Protein AF-A0A7C5MNV4-F1 (afdb_monomer_lite)

Foldseek 3Di:
DDDDDDDDDDDDDDDDDDDDYDDDDDDDDPPDPDDDDDDVVVVVVVVVVVVVVVVVVVVVVVLVVVLVVVQVVQVVVCVVVVHQKDWDWDQDPVSQWTATSYMDNDDPVQRNPDTGGACDWDANVCQVVQAKDWFQACVPTDHPRPRCVPPDGIDTDHDDDDD

pLDDT: mean 74.69, std 20.19, range [30.41, 96.12]

Structure (mmCIF, N/CA/C/O backbone):
data_AF-A0A7C5MNV4-F1
#
_entry.id   AF-A0A7C5MNV4-F1
#
loop_
_atom_site.group_PDB
_atom_site.id
_atom_site.type_symbol
_atom_site.label_atom_id
_atom_site.label_alt_id
_atom_site.label_comp_id
_atom_site.label_asym_id
_atom_site.label_entity_id
_atom_site.label_seq_id
_atom_site.pdbx_PDB_ins_code
_atom_site.Cartn_x
_atom_site.Cartn_y
_atom_site.Cartn_z
_atom_site.occupancy
_atom_site.B_iso_or_equiv
_atom_site.auth_seq_id
_atom_site.auth_comp_id
_atom_site.auth_asym_id
_atom_site.auth_atom_id
_atom_site.pdbx_PDB_model_num
ATOM 1 N N . MET A 1 1 ? -35.387 79.710 29.650 1.00 49.94 1 MET A N 1
ATOM 2 C CA . MET A 1 1 ? -34.483 78.685 29.088 1.00 49.94 1 MET A CA 1
ATOM 3 C C . MET A 1 1 ? -33.176 78.911 29.797 1.00 49.94 1 MET A C 1
ATOM 5 O O . MET A 1 1 ? -32.376 79.689 29.312 1.00 49.94 1 MET A O 1
ATOM 9 N N . ASP A 1 2 ? -32.985 78.320 30.966 1.00 30.41 2 ASP A N 1
ATOM 10 C CA . ASP A 1 2 ? -31.838 78.647 31.814 1.00 30.41 2 ASP A CA 1
ATOM 11 C C . ASP A 1 2 ? -31.469 77.337 32.517 1.00 30.41 2 ASP A C 1
ATOM 13 O O . ASP A 1 2 ? -32.294 76.768 33.221 1.00 30.41 2 ASP A O 1
ATOM 17 N N . SER A 1 3 ? -30.414 76.620 32.124 1.00 32.38 3 SER A N 1
ATOM 18 C CA . SER A 1 3 ? -28.996 76.992 32.074 1.00 32.38 3 SER A CA 1
ATOM 19 C C . SER A 1 3 ? -28.418 77.237 33.468 1.00 32.38 3 SER A C 1
ATOM 21 O O . SER A 1 3 ? -28.829 78.156 34.162 1.00 32.38 3 SER A O 1
ATOM 23 N N . LYS A 1 4 ? -27.391 76.432 33.780 1.00 35.88 4 LYS A N 1
ATOM 24 C CA . LYS A 1 4 ? -26.355 76.606 34.814 1.00 35.88 4 LYS A CA 1
ATOM 25 C C . LYS A 1 4 ? -26.825 76.565 36.275 1.00 35.88 4 LYS A C 1
ATOM 27 O O . LYS A 1 4 ? -27.641 77.345 36.729 1.00 35.88 4 LYS A O 1
ATOM 32 N N . ALA A 1 5 ? -26.355 75.599 37.062 1.00 39.78 5 ALA A N 1
ATOM 33 C CA . ALA A 1 5 ? -24.992 75.514 37.603 1.00 39.78 5 ALA A CA 1
ATOM 34 C C . ALA A 1 5 ? -24.595 76.749 38.425 1.00 39.78 5 ALA A C 1
ATOM 36 O O . ALA A 1 5 ? -24.381 77.827 37.880 1.00 39.78 5 ALA A O 1
ATOM 37 N N . GLY A 1 6 ? -24.361 76.543 39.720 1.00 35.72 6 GLY A N 1
ATOM 38 C CA . GLY A 1 6 ? -23.602 77.487 40.537 1.00 35.72 6 GLY A CA 1
ATOM 39 C C . GLY A 1 6 ? -24.088 77.521 41.985 1.00 35.72 6 GLY A C 1
ATOM 40 O O . GLY A 1 6 ? -25.076 78.178 42.252 1.00 35.72 6 GLY A O 1
ATOM 41 N N . ARG A 1 7 ? -23.537 76.725 42.910 1.00 39.25 7 ARG A N 1
ATOM 42 C CA . ARG A 1 7 ? -22.248 76.903 43.620 1.00 39.25 7 ARG A CA 1
ATOM 43 C C . ARG A 1 7 ? -22.444 77.675 44.933 1.00 39.25 7 ARG A C 1
ATOM 45 O O . ARG A 1 7 ? -23.103 78.705 44.936 1.00 39.25 7 ARG A O 1
ATOM 52 N N . ARG A 1 8 ? -21.643 77.251 45.924 1.00 39.75 8 ARG A N 1
ATOM 53 C CA . ARG A 1 8 ? -21.168 77.957 47.138 1.00 39.75 8 ARG A CA 1
ATOM 54 C C . ARG A 1 8 ? -21.998 77.685 48.399 1.00 39.75 8 ARG A C 1
ATOM 56 O O . ARG A 1 8 ? -23.202 77.575 48.285 1.00 39.75 8 ARG A O 1
ATOM 63 N N . ILE A 1 9 ? -21.465 77.605 49.621 1.00 41.69 9 ILE A N 1
ATOM 64 C CA . ILE A 1 9 ? -20.127 77.661 50.264 1.00 41.69 9 ILE A CA 1
ATOM 65 C C . ILE A 1 9 ? -20.409 77.352 51.763 1.00 41.69 9 ILE A C 1
ATOM 67 O O . ILE A 1 9 ? -21.526 77.613 52.198 1.00 41.69 9 ILE A O 1
ATOM 71 N N . ALA A 1 10 ? -19.377 76.948 52.525 1.00 36.94 10 ALA A N 1
ATOM 72 C CA . ALA A 1 10 ? -19.237 77.119 53.991 1.00 36.94 10 ALA A CA 1
ATOM 73 C C . ALA A 1 10 ? -20.155 76.303 54.913 1.00 36.94 10 ALA A C 1
ATOM 75 O O . ALA A 1 10 ? -21.266 75.960 54.549 1.00 36.94 10 ALA A O 1
ATOM 76 N N . THR A 1 11 ? -19.832 76.035 56.176 1.00 34.75 11 THR A N 1
ATOM 77 C CA . THR A 1 11 ? -18.620 75.864 57.010 1.00 34.75 11 THR A CA 1
ATOM 78 C C . THR A 1 11 ? -19.193 75.377 58.351 1.00 34.75 11 THR A C 1
ATOM 80 O O . THR A 1 11 ? -20.318 75.739 58.688 1.00 34.75 11 THR A O 1
ATOM 83 N N . SER A 1 12 ? -18.435 74.573 59.097 1.00 38.66 12 SER A N 1
ATOM 84 C CA . SER A 1 12 ? -18.742 74.035 60.439 1.00 38.66 12 SER A CA 1
ATOM 85 C C . SER A 1 12 ? 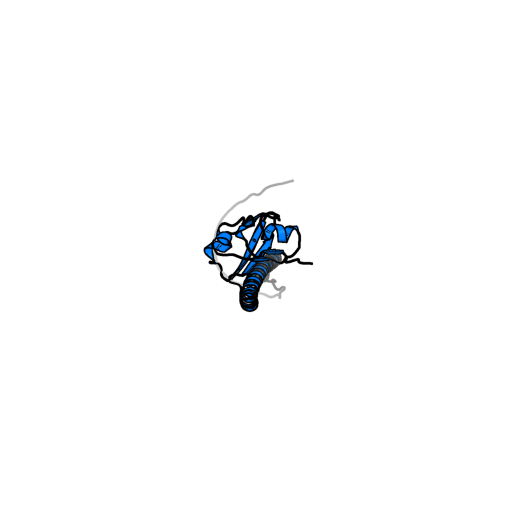-19.359 75.074 61.401 1.00 38.66 12 SER A C 1
ATOM 87 O O . SER A 1 12 ? -19.034 76.256 61.247 1.00 38.66 12 SER A O 1
ATOM 89 N N . PRO A 1 13 ? -20.180 74.688 62.410 1.00 45.22 13 PRO A N 1
ATOM 90 C CA . PRO A 1 13 ? -19.671 73.988 63.607 1.00 45.22 13 PRO A CA 1
ATOM 91 C C . PRO A 1 13 ? -20.651 73.030 64.349 1.00 45.22 13 PRO A C 1
ATOM 93 O O . PRO A 1 13 ? -21.846 73.017 64.101 1.00 45.22 13 PRO A O 1
ATOM 96 N N . GLU A 1 14 ? -20.060 72.245 65.261 1.00 32.41 14 GLU A N 1
ATOM 97 C CA . GLU A 1 14 ? -20.518 71.796 66.597 1.00 32.41 14 GLU A CA 1
ATOM 98 C C . GLU A 1 14 ? -21.900 71.164 66.901 1.00 32.41 14 GLU A C 1
ATOM 100 O O . GLU A 1 14 ? -22.957 71.595 66.461 1.00 32.41 14 GLU A O 1
ATOM 105 N N . ALA A 1 15 ? -21.804 70.248 67.881 1.00 33.72 15 ALA A N 1
ATOM 106 C CA . ALA A 1 15 ? -22.760 69.906 68.943 1.00 33.72 15 ALA A CA 1
ATOM 107 C C . ALA A 1 15 ? -23.752 68.742 68.725 1.00 33.72 15 ALA A C 1
ATOM 109 O O . ALA A 1 15 ? -24.777 68.858 68.067 1.00 33.72 15 ALA A O 1
ATOM 110 N N . SER A 1 16 ? -23.404 67.635 69.394 1.00 32.88 16 SER A N 1
ATOM 111 C CA . SER A 1 16 ? -24.182 66.907 70.411 1.00 32.88 16 SER A CA 1
ATOM 112 C C . SER A 1 16 ? -25.663 66.554 70.176 1.00 32.88 16 SER A C 1
ATOM 114 O O . SER A 1 16 ? -26.526 67.413 70.047 1.00 32.88 16 SER A O 1
ATOM 116 N N . GLU A 1 17 ? -25.897 65.237 70.263 1.00 39.19 17 GLU A N 1
ATOM 117 C CA . GLU A 1 17 ? -27.095 64.448 70.641 1.00 39.19 17 GLU A CA 1
ATOM 118 C C . GLU A 1 17 ? -28.157 65.182 71.508 1.00 39.19 17 GLU A C 1
ATOM 120 O O . GLU A 1 17 ? -27.771 66.106 72.225 1.00 39.19 17 GLU A O 1
ATOM 125 N N . PRO A 1 18 ? -29.454 64.761 71.598 1.00 45.72 18 PRO A N 1
ATOM 126 C CA . PRO A 1 18 ? -29.947 63.371 71.559 1.00 45.72 18 PRO A CA 1
ATOM 127 C C . PRO A 1 18 ? -31.345 63.155 70.917 1.00 45.72 18 PRO A C 1
ATOM 129 O O . PRO A 1 18 ? -31.993 64.065 70.408 1.00 45.72 18 PRO A O 1
ATOM 132 N N . GLY A 1 19 ? -31.799 61.896 70.914 1.00 36.59 19 GLY A N 1
ATOM 133 C CA . GLY A 1 19 ? -32.978 61.436 70.179 1.00 36.59 19 GLY A CA 1
ATOM 134 C C . GLY A 1 19 ? -34.361 61.685 70.791 1.00 36.59 19 GLY A C 1
ATOM 135 O O . GLY A 1 19 ? -34.510 62.122 71.929 1.00 36.59 19 GLY A O 1
ATOM 136 N N . ARG A 1 20 ? -35.386 61.303 70.017 1.00 40.88 20 ARG A N 1
ATOM 137 C CA . ARG A 1 20 ? -36.676 60.767 70.484 1.00 40.88 20 ARG A CA 1
ATOM 138 C C . ARG A 1 20 ? -37.542 60.355 69.295 1.00 40.88 20 ARG A C 1
ATOM 140 O O . ARG A 1 20 ? -37.908 61.234 68.530 1.00 40.88 20 ARG A O 1
ATOM 147 N N . GLY A 1 21 ? -37.911 59.070 69.266 1.00 37.09 21 GLY A N 1
ATOM 148 C CA . GLY A 1 21 ? -39.168 58.523 68.728 1.00 37.09 21 GLY A CA 1
ATOM 149 C C . GLY A 1 21 ? -39.474 58.765 67.243 1.00 37.09 21 GLY A C 1
ATOM 150 O O . GLY A 1 21 ? -38.998 59.692 66.619 1.00 37.09 21 GLY A O 1
ATOM 151 N N . ASP A 1 22 ? -40.311 58.003 66.575 1.00 41.06 22 ASP A N 1
ATOM 152 C CA . ASP A 1 22 ? -41.083 56.831 66.931 1.00 41.06 22 ASP A CA 1
ATOM 153 C C . ASP A 1 22 ? -41.680 56.317 65.609 1.00 41.06 22 ASP A C 1
ATOM 155 O O . ASP A 1 22 ? -41.970 57.107 64.711 1.00 41.06 22 ASP A O 1
ATOM 159 N N . GLU A 1 23 ? -41.813 55.000 65.512 1.00 47.75 23 GLU A N 1
ATOM 160 C CA . GLU A 1 23 ? -42.723 54.238 64.654 1.00 47.75 23 GLU A CA 1
ATOM 161 C C . GLU A 1 23 ? -43.150 54.791 63.275 1.00 47.75 23 GLU A C 1
ATOM 163 O O . GLU A 1 23 ? -44.000 55.678 63.154 1.00 47.75 23 GLU A O 1
ATOM 168 N N . ARG A 1 24 ? -42.769 54.056 62.214 1.00 44.34 24 ARG A N 1
ATOM 169 C CA . ARG A 1 24 ? -43.722 53.194 61.472 1.00 44.34 24 ARG A CA 1
ATOM 170 C C . ARG A 1 24 ? -43.043 52.305 60.402 1.00 44.34 24 ARG A C 1
ATOM 172 O O . ARG A 1 24 ? -42.031 52.662 59.818 1.00 44.34 24 ARG A O 1
ATOM 179 N N . ARG A 1 25 ? -43.636 51.115 60.226 1.00 43.94 25 ARG A N 1
ATOM 180 C CA . ARG A 1 25 ? -43.284 49.888 59.456 1.00 43.94 25 ARG A CA 1
ATOM 181 C C . ARG A 1 25 ? -42.967 50.047 57.936 1.00 43.94 25 ARG A C 1
ATOM 183 O O . ARG A 1 25 ? -43.290 51.084 57.372 1.00 43.94 25 ARG A O 1
ATOM 190 N N . PRO A 1 26 ? -42.408 48.991 57.281 1.00 60.78 26 PRO A N 1
ATOM 191 C CA . PRO A 1 26 ? -41.628 49.014 56.030 1.00 60.78 26 PRO A CA 1
ATOM 192 C C . PRO A 1 26 ? -42.489 48.885 54.756 1.00 60.78 26 PRO A C 1
ATOM 194 O O . PRO A 1 26 ? -43.687 48.616 54.854 1.00 60.78 26 PRO A O 1
ATOM 197 N N . PRO A 1 27 ? -41.893 49.057 53.564 1.00 51.25 27 PRO A N 1
ATOM 198 C CA . PRO A 1 27 ? -41.453 47.922 52.729 1.00 51.25 27 PRO A CA 1
ATOM 199 C C . PRO A 1 27 ? -40.064 48.254 52.122 1.00 51.25 27 PRO A C 1
ATOM 201 O O . PRO A 1 27 ? -39.542 49.334 52.348 1.00 51.25 27 PRO A O 1
ATOM 204 N N . GLU A 1 28 ? -39.291 47.435 51.428 1.00 45.16 28 GLU A N 1
ATOM 205 C CA . GLU A 1 28 ? -39.534 46.364 50.478 1.00 45.16 28 GLU A CA 1
ATOM 206 C C . GLU A 1 28 ? -38.142 45.759 50.234 1.00 45.16 28 GLU A C 1
ATOM 208 O O . GLU A 1 28 ? -37.136 46.473 50.291 1.00 45.16 28 GLU A O 1
ATOM 213 N N . ALA A 1 29 ? -38.058 44.448 50.041 1.00 46.34 29 ALA A N 1
ATOM 214 C CA . ALA A 1 29 ? -36.798 43.758 49.824 1.00 46.34 29 ALA A CA 1
ATOM 215 C C . ALA A 1 29 ? -36.023 44.388 48.654 1.00 46.34 29 ALA A C 1
ATOM 217 O O . ALA A 1 29 ? -36.473 44.351 47.512 1.00 46.34 29 ALA A O 1
ATOM 218 N N . ALA A 1 30 ? -34.843 44.943 48.941 1.00 45.38 30 ALA A N 1
ATOM 219 C CA . ALA A 1 30 ? -33.859 45.248 47.918 1.00 45.38 30 ALA A CA 1
ATOM 220 C C . ALA A 1 30 ? -33.359 43.915 47.356 1.00 45.38 30 ALA A C 1
ATOM 222 O O . ALA A 1 30 ? -32.518 43.234 47.949 1.00 45.38 30 ALA A O 1
ATOM 223 N N . GLU A 1 31 ? -33.951 43.531 46.232 1.00 47.72 31 GLU A N 1
ATOM 224 C CA . GLU A 1 31 ? -33.498 42.457 45.368 1.00 47.72 31 GLU A CA 1
ATOM 225 C C . GLU A 1 31 ? -32.019 42.702 45.055 1.00 47.72 31 GLU A C 1
ATOM 227 O O . GLU A 1 31 ? -31.629 43.643 44.363 1.00 47.72 31 GLU A O 1
ATOM 232 N N . THR A 1 32 ? -31.168 41.891 45.672 1.00 50.34 32 THR A N 1
ATOM 233 C CA . THR A 1 32 ? -29.742 41.873 45.373 1.00 50.34 32 THR A CA 1
ATOM 234 C C . THR A 1 32 ? -29.608 41.206 44.004 1.00 50.34 32 THR A C 1
ATOM 236 O O . THR A 1 32 ? -30.044 40.060 43.881 1.00 50.34 32 THR A O 1
ATOM 239 N N . PRO A 1 33 ? -29.056 41.859 42.963 1.00 52.50 33 PRO A N 1
ATOM 240 C CA . PRO A 1 33 ? -28.857 41.188 41.687 1.00 52.50 33 PRO A CA 1
ATOM 241 C C . PRO A 1 33 ? -27.872 40.037 41.905 1.00 52.50 33 PRO A C 1
ATOM 243 O O . PRO A 1 33 ? -26.759 40.236 42.400 1.00 52.50 33 PRO A O 1
ATOM 246 N N . ALA A 1 34 ? -28.318 38.821 41.595 1.00 54.31 34 ALA A N 1
ATOM 247 C CA . ALA A 1 34 ? -27.523 37.615 41.748 1.00 54.31 34 ALA A CA 1
ATOM 248 C C . ALA A 1 34 ? -26.230 37.711 40.909 1.00 54.31 34 ALA A C 1
ATOM 250 O O . ALA A 1 34 ? -26.280 38.112 39.742 1.00 54.31 34 ALA A O 1
ATOM 251 N N . PRO A 1 35 ? -25.064 37.342 41.464 1.00 55.34 35 PRO A N 1
ATOM 252 C CA . PRO A 1 35 ? -23.833 37.278 40.699 1.00 55.34 35 PRO A CA 1
ATOM 253 C C . PRO A 1 35 ? -23.800 35.989 39.867 1.00 55.34 35 PRO A C 1
ATOM 255 O O . PRO A 1 35 ? -23.885 34.892 40.413 1.00 55.34 35 PRO A O 1
ATOM 258 N N . GLY A 1 36 ? -23.569 36.124 38.559 1.00 57.72 36 GLY A N 1
ATOM 259 C CA . GLY A 1 36 ? -22.800 35.117 37.826 1.00 57.72 36 GLY A CA 1
ATOM 260 C C . GLY A 1 36 ? -23.531 34.193 36.858 1.00 57.72 36 GLY A C 1
ATOM 261 O O . GLY A 1 36 ? -23.108 33.049 36.739 1.00 57.72 36 GLY A O 1
ATOM 262 N N . GLU A 1 37 ? -24.529 34.652 36.101 1.00 53.38 37 GLU A N 1
ATOM 263 C CA . GLU A 1 37 ? -24.866 33.934 34.864 1.00 53.38 37 GLU A CA 1
ATOM 264 C C . GLU A 1 37 ? -23.755 34.186 33.830 1.00 53.38 37 GLU A C 1
ATOM 266 O O . GLU A 1 37 ? -23.558 35.329 33.401 1.00 53.38 37 GLU A O 1
ATOM 271 N N . PRO A 1 38 ? -22.973 33.164 33.426 1.00 56.28 38 PRO A N 1
ATOM 272 C CA . PRO A 1 38 ? -22.055 33.323 32.314 1.00 56.28 38 PRO A CA 1
ATOM 273 C C . PRO A 1 38 ? -22.906 33.657 31.094 1.00 56.28 38 PRO A C 1
ATOM 275 O O . PRO A 1 38 ? -23.821 32.903 30.769 1.00 56.28 38 PRO A O 1
ATOM 278 N N . CYS A 1 39 ? -22.613 34.782 30.436 1.00 71.12 39 CYS A N 1
ATOM 279 C CA . CYS A 1 39 ? -23.285 35.180 29.202 1.00 71.12 39 CYS A CA 1
ATOM 280 C C . CYS A 1 39 ? -23.388 33.955 28.282 1.00 71.12 39 CYS A C 1
ATOM 282 O O . CYS A 1 39 ? -22.360 33.344 27.983 1.00 71.12 39 CYS A O 1
ATOM 284 N N . LEU A 1 40 ? -24.604 33.571 27.882 1.00 64.88 40 LEU A N 1
ATOM 285 C CA . LEU A 1 40 ? -24.881 32.351 27.109 1.00 64.88 40 LEU A CA 1
ATOM 286 C C . LEU A 1 40 ? -23.975 32.236 25.871 1.00 64.88 40 LEU A C 1
ATOM 288 O O . LEU A 1 40 ? -23.509 31.149 25.545 1.00 64.88 40 LEU A O 1
ATOM 292 N N . ALA A 1 41 ? -23.590 33.375 25.287 1.00 71.94 41 ALA A N 1
ATOM 293 C CA . ALA A 1 41 ? -22.618 33.461 24.200 1.00 71.94 41 ALA A CA 1
ATOM 294 C C . ALA A 1 41 ? -21.224 32.886 24.549 1.00 71.94 41 ALA A C 1
ATOM 296 O O . ALA A 1 41 ? -20.573 32.281 23.703 1.00 71.94 41 ALA A O 1
ATOM 297 N N . SER A 1 42 ? -20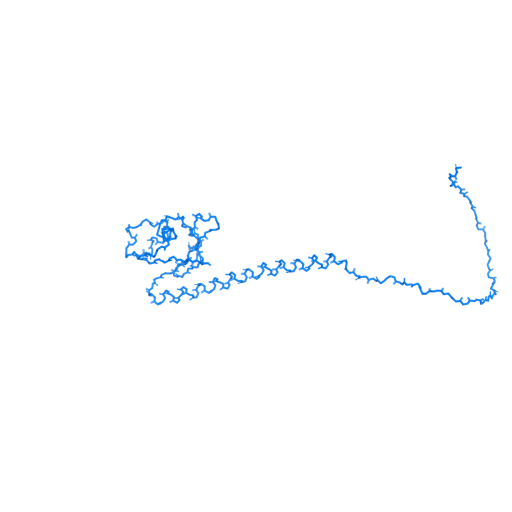.752 33.044 25.791 1.00 76.88 42 SER A N 1
ATOM 298 C CA . SER A 1 42 ? -19.487 32.471 26.278 1.00 76.88 42 SER A CA 1
ATOM 299 C C . SER A 1 42 ? -19.587 30.954 26.472 1.00 76.88 42 SER A C 1
ATOM 301 O O . SER A 1 42 ? -18.667 30.223 26.102 1.00 76.88 42 SER A O 1
ATOM 303 N N . GLN A 1 43 ? -20.722 30.460 26.987 1.00 82.88 43 GLN A N 1
ATOM 304 C CA . GLN A 1 43 ? -20.980 29.018 27.092 1.00 82.88 43 GLN A CA 1
ATOM 305 C C . GLN A 1 43 ? -21.092 28.359 25.715 1.00 82.88 43 GLN A C 1
ATOM 307 O O . GLN A 1 43 ? -20.473 27.324 25.483 1.00 82.88 43 GLN A O 1
ATOM 312 N N . GLU A 1 44 ? -21.820 28.967 24.782 1.00 84.38 44 GLU A N 1
ATOM 313 C CA . GLU A 1 44 ? -21.947 28.471 23.411 1.00 84.38 44 GLU A CA 1
ATOM 314 C C . GLU A 1 44 ? -20.602 28.474 22.681 1.00 84.38 44 GLU A C 1
ATOM 316 O O . GLU A 1 44 ? -20.255 27.485 22.034 1.00 84.38 44 GLU A O 1
ATOM 321 N N . ALA A 1 45 ? -19.798 29.530 22.842 1.00 85.31 45 ALA A N 1
ATOM 322 C CA . ALA A 1 45 ? -18.449 29.586 22.286 1.00 85.31 45 ALA A CA 1
ATOM 323 C C . ALA A 1 45 ? -17.529 28.503 22.881 1.00 85.31 45 ALA A C 1
ATOM 325 O O . ALA A 1 45 ? -16.753 27.878 22.152 1.00 85.31 45 ALA A O 1
ATOM 326 N N . ALA A 1 46 ? -17.628 28.240 24.187 1.00 86.12 46 ALA A N 1
ATOM 327 C CA . ALA A 1 46 ? -16.884 27.170 24.847 1.00 86.12 46 ALA A CA 1
ATOM 328 C C . ALA A 1 46 ? -17.320 25.775 24.359 1.00 86.12 46 ALA A C 1
ATOM 330 O O . ALA A 1 46 ? -16.468 24.937 24.060 1.00 86.12 46 ALA A O 1
ATOM 331 N N . LEU A 1 47 ? -18.627 25.537 24.202 1.00 89.62 47 LEU A N 1
ATOM 332 C CA . LEU A 1 47 ? -19.172 24.288 23.660 1.00 89.62 47 LEU A CA 1
ATOM 333 C C . LEU A 1 47 ? -18.780 24.076 22.194 1.00 89.62 47 LEU A C 1
ATOM 335 O O . LEU A 1 47 ? -18.383 22.974 21.819 1.00 89.62 47 LEU A O 1
ATOM 339 N N . ALA A 1 48 ? -18.842 25.122 21.366 1.00 89.88 48 ALA A N 1
ATOM 340 C CA . ALA A 1 48 ? -18.394 25.070 19.978 1.00 89.88 48 ALA A CA 1
ATOM 341 C C . ALA A 1 48 ? -16.897 24.739 19.887 1.00 89.88 48 ALA A C 1
ATOM 343 O O . ALA A 1 48 ? -16.497 23.911 19.068 1.00 89.88 48 ALA A O 1
ATOM 344 N N . ARG A 1 49 ? -16.074 25.315 20.775 1.00 89.31 49 ARG A N 1
ATOM 345 C CA . ARG A 1 49 ? -14.643 24.998 20.865 1.00 89.31 49 ARG A CA 1
ATOM 346 C C . ARG A 1 49 ? -14.396 23.543 21.266 1.00 89.31 49 ARG A C 1
ATOM 348 O O . ARG A 1 49 ? -13.556 22.897 20.648 1.00 89.31 49 ARG A O 1
ATOM 355 N N . LEU A 1 50 ? -15.121 23.015 22.254 1.00 92.44 50 LEU A N 1
ATOM 356 C CA . LEU A 1 50 ? -15.003 21.606 22.651 1.00 92.44 50 LEU A CA 1
ATOM 357 C C . LEU A 1 50 ? -15.413 20.656 21.521 1.00 92.44 50 LEU A C 1
ATOM 359 O O . LEU A 1 50 ? -14.703 19.689 21.268 1.00 92.44 50 LEU A O 1
ATOM 363 N N . ARG A 1 51 ? -16.498 20.960 20.797 1.00 90.50 51 ARG A N 1
ATOM 364 C CA . ARG A 1 51 ? -16.928 20.178 19.625 1.00 90.50 51 ARG A CA 1
ATOM 365 C C . ARG A 1 51 ? -15.894 20.194 18.505 1.00 90.50 51 ARG A C 1
ATOM 367 O O . ARG A 1 51 ? -15.639 19.157 17.909 1.00 90.50 51 ARG A O 1
ATOM 374 N N . ALA A 1 52 ? -15.284 21.347 18.233 1.00 86.19 52 ALA A N 1
ATOM 375 C CA . ALA A 1 52 ? -14.225 21.450 17.233 1.00 86.19 52 ALA A CA 1
ATOM 376 C C . ALA A 1 52 ? -12.997 20.608 17.619 1.00 86.19 52 ALA A C 1
ATOM 378 O O . ALA A 1 52 ? -12.445 19.915 16.770 1.00 86.19 52 ALA A O 1
ATOM 379 N N . ILE A 1 53 ? -12.602 20.620 18.899 1.00 92.50 53 ILE A N 1
ATOM 380 C CA . ILE A 1 53 ? -11.516 19.768 19.405 1.00 92.50 53 ILE A CA 1
ATOM 381 C C . ILE A 1 53 ? -11.889 18.288 19.271 1.00 92.50 53 ILE A C 1
ATOM 383 O O . ILE A 1 53 ? -11.100 17.533 18.719 1.00 92.50 53 ILE A O 1
ATOM 387 N N . GLN A 1 54 ? -13.089 17.887 19.707 1.00 87.75 54 GLN A N 1
ATOM 388 C CA . GLN A 1 54 ? -13.575 16.507 19.575 1.00 87.75 54 GLN A CA 1
ATOM 389 C C . GLN A 1 54 ? -13.577 16.040 18.121 1.00 87.75 54 GLN A C 1
ATOM 391 O O . GLN A 1 54 ? -13.046 14.980 17.837 1.00 87.75 54 GLN A O 1
ATOM 396 N N . TYR A 1 55 ? -14.082 16.853 17.192 1.00 87.56 55 TYR A N 1
ATOM 397 C CA . TYR A 1 55 ? -14.099 16.518 15.769 1.00 87.56 55 TYR A CA 1
ATOM 398 C C . TYR A 1 55 ? -12.691 16.266 15.210 1.00 87.56 55 TYR A C 1
ATOM 400 O O . TYR A 1 55 ? -12.463 15.281 14.511 1.00 87.56 55 TYR A O 1
ATOM 408 N N . VAL A 1 56 ? -11.728 17.132 15.543 1.00 86.88 56 VAL A N 1
ATOM 409 C CA . VAL A 1 56 ? -10.329 16.951 15.126 1.00 86.88 56 VAL A CA 1
ATOM 410 C C . VAL A 1 56 ? -9.718 15.712 15.786 1.00 86.88 56 VAL A C 1
ATOM 412 O O . VAL A 1 56 ? -9.009 14.960 15.120 1.00 86.88 56 VAL A O 1
ATOM 415 N N . SER A 1 57 ? -9.996 15.476 17.072 1.00 80.00 57 SER A N 1
ATOM 416 C CA . SER A 1 57 ? -9.526 14.294 17.800 1.00 80.00 57 SER A CA 1
ATOM 417 C C . SER A 1 57 ? -10.097 12.996 17.232 1.00 80.00 57 SER A C 1
ATOM 419 O O . SER A 1 57 ? -9.329 12.071 17.000 1.00 80.00 57 SER A O 1
ATOM 421 N N . ASP A 1 58 ? -11.397 12.934 16.952 1.00 82.25 58 ASP A N 1
ATOM 422 C CA . ASP A 1 58 ? -12.062 11.760 16.384 1.00 82.25 58 ASP A CA 1
ATOM 423 C C . ASP A 1 58 ? -11.531 11.452 14.984 1.00 82.25 58 ASP A C 1
ATOM 425 O O . ASP A 1 58 ? -11.239 10.297 14.677 1.00 82.25 58 ASP A O 1
ATOM 429 N N . ALA A 1 59 ? -11.339 12.475 14.144 1.00 74.44 59 ALA A N 1
ATOM 430 C CA . ALA A 1 59 ? -10.735 12.309 12.824 1.00 74.44 59 ALA A CA 1
ATOM 431 C C . ALA A 1 59 ? -9.283 11.804 12.920 1.00 74.44 59 ALA A C 1
ATOM 433 O O . ALA A 1 59 ? -8.896 10.889 12.191 1.00 74.44 59 ALA A O 1
ATOM 434 N N . ALA A 1 60 ? -8.490 12.354 13.848 1.00 74.62 60 ALA A N 1
ATOM 435 C CA . ALA A 1 60 ? -7.109 11.932 14.071 1.00 74.62 60 ALA A CA 1
ATOM 436 C C . ALA A 1 60 ? -7.024 10.488 14.595 1.00 74.62 60 ALA A C 1
ATOM 438 O O . ALA A 1 60 ? -6.248 9.695 14.063 1.00 74.62 60 ALA A O 1
ATOM 439 N N . LEU A 1 61 ? -7.849 10.122 15.581 1.00 75.81 61 LEU A N 1
ATOM 440 C CA . LEU A 1 61 ? -7.917 8.763 16.126 1.00 75.81 61 LEU A CA 1
ATOM 441 C C . LEU A 1 61 ? -8.416 7.765 15.078 1.00 75.81 61 LEU A C 1
ATOM 443 O O . LEU A 1 61 ? -7.781 6.737 14.888 1.00 75.81 61 LEU A O 1
ATOM 447 N N . SER A 1 62 ? -9.455 8.112 14.313 1.00 76.38 62 SER A N 1
ATOM 448 C CA . SER A 1 62 ? -9.954 7.266 13.218 1.00 76.38 62 SER A CA 1
ATOM 449 C C . SER A 1 62 ? -8.884 7.021 12.151 1.00 76.38 62 SER A C 1
ATOM 451 O O . SER A 1 62 ? -8.783 5.920 11.614 1.00 76.38 62 SER A O 1
ATOM 453 N N . SER A 1 63 ? -8.066 8.035 11.839 1.00 72.94 63 SER A N 1
ATOM 454 C CA . SER A 1 63 ? -6.953 7.880 10.896 1.00 72.94 63 SER A CA 1
ATOM 455 C C . SER A 1 63 ? -5.847 6.968 11.439 1.00 72.94 63 SER A C 1
ATOM 457 O O . SER A 1 63 ? -5.333 6.135 10.695 1.00 72.94 63 SER A O 1
ATOM 459 N N . LEU A 1 64 ? -5.542 7.064 12.740 1.00 74.81 64 LEU A N 1
ATOM 460 C CA . LEU A 1 64 ? -4.576 6.196 13.413 1.00 74.81 64 LEU A CA 1
ATOM 461 C C . LEU A 1 64 ? -5.078 4.746 13.465 1.00 74.81 64 LEU A C 1
ATOM 463 O O . LEU A 1 64 ? -4.320 3.821 13.181 1.00 74.81 64 LEU A O 1
ATOM 467 N N . ASP A 1 65 ? -6.362 4.549 13.760 1.00 84.69 65 ASP A N 1
ATOM 468 C CA . ASP A 1 65 ? -7.001 3.233 13.774 1.00 84.69 65 ASP A CA 1
ATOM 469 C C . ASP A 1 65 ? -6.991 2.593 12.381 1.00 84.69 65 ASP A C 1
ATOM 471 O O . ASP A 1 65 ? -6.712 1.399 12.241 1.00 84.69 65 ASP A O 1
ATOM 475 N N . LEU A 1 66 ? -7.234 3.389 11.332 1.00 87.62 66 LEU A N 1
ATOM 476 C CA . LEU A 1 66 ? -7.137 2.922 9.953 1.00 87.62 66 LEU A CA 1
ATOM 477 C C . LEU A 1 66 ? -5.705 2.504 9.602 1.00 87.62 66 LEU A C 1
ATOM 479 O O . LEU A 1 66 ? -5.520 1.457 8.988 1.00 87.62 66 LEU A O 1
ATOM 483 N N . ASP A 1 67 ? -4.693 3.271 10.001 1.00 87.00 67 ASP A N 1
ATOM 484 C CA . ASP A 1 67 ? -3.295 2.919 9.736 1.00 87.00 67 ASP A CA 1
ATOM 485 C C . ASP A 1 67 ? -2.892 1.603 10.385 1.00 87.00 67 ASP A C 1
ATOM 487 O O . ASP A 1 67 ? -2.287 0.748 9.732 1.00 87.00 67 ASP A O 1
ATOM 491 N N . VAL A 1 68 ? -3.263 1.422 11.655 1.00 89.12 68 VAL A N 1
ATOM 492 C CA . VAL A 1 68 ? -3.021 0.180 12.393 1.00 89.12 68 VAL A CA 1
ATOM 493 C C . VAL A 1 68 ? -3.726 -0.983 11.697 1.00 89.12 68 VAL A C 1
ATOM 495 O O . VAL A 1 68 ? -3.103 -2.014 11.436 1.00 89.12 68 VAL A O 1
ATOM 498 N N . LEU A 1 69 ? -4.994 -0.808 11.314 1.00 91.62 69 LEU A N 1
ATOM 499 C CA . LEU A 1 69 ? -5.759 -1.824 10.595 1.00 91.62 69 LEU A CA 1
ATOM 500 C C . LEU A 1 69 ? -5.113 -2.201 9.254 1.00 91.62 69 LEU A C 1
ATOM 502 O O . LEU A 1 69 ? -4.967 -3.386 8.953 1.00 91.62 69 LEU A O 1
ATOM 506 N N . LEU A 1 70 ? -4.728 -1.215 8.440 1.00 92.81 70 LEU A N 1
ATOM 507 C CA . LEU A 1 70 ? -4.111 -1.448 7.133 1.00 92.81 70 LEU A CA 1
ATOM 508 C C . LEU A 1 70 ? -2.746 -2.128 7.269 1.00 92.81 70 LEU A C 1
ATOM 510 O O . LEU A 1 70 ? -2.415 -2.996 6.460 1.00 92.81 70 LEU A O 1
ATOM 514 N N . HIS A 1 71 ? -1.967 -1.777 8.292 1.00 91.94 71 HIS A N 1
ATOM 515 C CA . HIS A 1 71 ? -0.690 -2.427 8.570 1.00 91.94 71 HIS A CA 1
ATOM 516 C C . HIS A 1 71 ? -0.879 -3.905 8.945 1.00 91.94 71 HIS A C 1
ATOM 518 O O . HIS A 1 71 ? -0.255 -4.785 8.350 1.00 91.94 71 HIS A O 1
ATOM 524 N N . GLU A 1 72 ? -1.804 -4.193 9.863 1.00 93.88 72 GLU A N 1
ATOM 525 C CA . GLU A 1 72 ? -2.169 -5.552 10.278 1.00 93.88 72 GLU A CA 1
ATOM 526 C C . GLU A 1 72 ? -2.714 -6.401 9.118 1.00 93.88 72 GLU A C 1
ATOM 528 O O . GLU A 1 72 ? -2.400 -7.593 8.997 1.00 93.88 72 GLU A O 1
ATOM 533 N N . LEU A 1 73 ? -3.513 -5.792 8.239 1.00 94.75 73 LEU A N 1
ATOM 534 C CA . LEU A 1 73 ? -4.006 -6.424 7.019 1.00 94.75 73 LEU A CA 1
ATOM 535 C C . LEU A 1 73 ? -2.843 -6.782 6.086 1.00 94.75 73 LEU A C 1
ATOM 537 O O . LEU A 1 73 ? -2.757 -7.915 5.612 1.00 94.75 73 LEU A O 1
ATOM 541 N N . LEU A 1 74 ? -1.938 -5.835 5.834 1.00 94.81 74 LEU A N 1
ATOM 542 C CA . LEU A 1 74 ? -0.812 -6.047 4.933 1.00 94.81 74 LEU A CA 1
ATOM 543 C C . LEU A 1 74 ? 0.148 -7.123 5.437 1.00 94.81 74 LEU A C 1
ATOM 545 O O . LEU A 1 74 ? 0.637 -7.902 4.620 1.00 94.81 74 LEU A O 1
ATOM 549 N N . MET A 1 75 ? 0.377 -7.224 6.750 1.00 94.81 75 MET A N 1
ATOM 550 C CA . MET A 1 75 ? 1.165 -8.323 7.320 1.00 94.81 75 MET A CA 1
ATOM 551 C C . MET A 1 75 ? 0.563 -9.689 6.970 1.00 94.81 75 MET A C 1
ATOM 553 O O . MET A 1 75 ? 1.269 -10.551 6.447 1.00 94.81 75 MET A O 1
ATOM 557 N N . ARG A 1 76 ? -0.754 -9.857 7.154 1.00 95.81 76 ARG A N 1
ATOM 558 C CA . ARG A 1 76 ? -1.468 -11.104 6.824 1.00 95.81 76 ARG A CA 1
ATOM 559 C C . ARG A 1 76 ? -1.465 -11.396 5.325 1.00 95.81 76 ARG A C 1
ATOM 561 O O . ARG A 1 76 ? -1.235 -12.533 4.926 1.00 95.81 76 ARG A O 1
ATOM 568 N N . ILE A 1 77 ? -1.695 -10.384 4.484 1.00 94.38 77 ILE A N 1
ATOM 569 C CA . ILE A 1 77 ? -1.662 -10.537 3.019 1.00 94.38 77 ILE A CA 1
ATOM 570 C C . ILE A 1 77 ? -0.273 -10.983 2.561 1.00 94.38 77 ILE A C 1
ATOM 572 O O . ILE A 1 77 ? -0.164 -11.915 1.765 1.00 94.38 77 ILE A O 1
ATOM 576 N N . ARG A 1 78 ? 0.784 -10.348 3.081 1.00 93.62 78 ARG A N 1
ATOM 577 C CA . ARG A 1 78 ? 2.169 -10.699 2.761 1.00 93.62 78 ARG A CA 1
ATOM 578 C C . ARG A 1 78 ? 2.459 -12.163 3.091 1.00 93.62 78 ARG A C 1
ATOM 580 O O . ARG A 1 78 ? 3.044 -12.859 2.270 1.00 93.62 78 ARG A O 1
ATOM 587 N N . GLU A 1 79 ? 2.035 -12.623 4.266 1.00 94.69 79 GLU A N 1
ATOM 588 C CA . GLU A 1 79 ? 2.212 -14.012 4.702 1.00 94.69 79 GLU A CA 1
ATOM 589 C C . GLU A 1 79 ? 1.450 -15.004 3.817 1.00 94.69 79 GLU A C 1
ATOM 591 O O . GLU A 1 79 ? 2.035 -15.980 3.352 1.00 94.69 79 GLU A O 1
ATOM 596 N N . VAL A 1 80 ? 0.170 -14.741 3.533 1.00 96.12 80 VAL A N 1
ATOM 597 C CA . VAL A 1 80 ? -0.674 -15.621 2.703 1.00 96.12 80 VAL A CA 1
ATOM 598 C C . VAL A 1 80 ? -0.147 -15.732 1.273 1.00 96.12 80 VAL A C 1
ATOM 600 O O . VAL A 1 80 ? -0.180 -16.813 0.688 1.00 96.12 80 VAL A O 1
ATOM 603 N N . LEU A 1 81 ? 0.337 -14.626 0.705 1.00 92.44 81 LEU A N 1
ATOM 604 C CA . LEU A 1 81 ? 0.878 -14.589 -0.654 1.00 92.44 81 LEU A CA 1
ATOM 605 C C . LEU A 1 81 ? 2.359 -14.982 -0.729 1.00 92.44 81 LEU A C 1
ATOM 607 O O . LEU A 1 81 ? 2.896 -15.040 -1.832 1.00 92.44 81 LEU A O 1
ATOM 611 N N . ALA A 1 82 ? 3.013 -15.232 0.412 1.00 93.50 82 ALA A N 1
ATOM 612 C CA . ALA A 1 82 ? 4.456 -15.449 0.511 1.00 93.50 82 ALA A CA 1
ATOM 613 C C . ALA A 1 82 ? 5.275 -14.376 -0.240 1.00 93.50 82 ALA A C 1
ATOM 615 O O . ALA A 1 82 ? 6.257 -14.681 -0.915 1.00 93.50 82 ALA A O 1
ATOM 616 N N . ALA A 1 83 ? 4.842 -13.117 -0.144 1.00 90.38 83 ALA A N 1
ATOM 617 C CA . ALA A 1 83 ? 5.497 -11.985 -0.790 1.00 90.38 83 ALA A CA 1
ATOM 618 C C . ALA A 1 83 ? 6.582 -11.379 0.114 1.00 90.38 83 ALA A C 1
ATOM 620 O O . ALA A 1 83 ? 6.464 -11.391 1.338 1.00 90.38 83 ALA A O 1
ATOM 621 N N . ASP A 1 84 ? 7.604 -10.763 -0.477 1.00 89.44 84 ASP A N 1
ATOM 622 C CA . ASP A 1 84 ? 8.643 -10.068 0.296 1.00 89.44 84 ASP A CA 1
ATOM 623 C C . ASP A 1 84 ? 8.122 -8.755 0.903 1.00 89.44 84 ASP A C 1
ATOM 625 O O . ASP A 1 84 ? 8.464 -8.371 2.026 1.00 89.44 84 ASP A O 1
ATOM 629 N N . THR A 1 85 ? 7.258 -8.055 0.161 1.00 89.12 85 THR A N 1
ATOM 630 C CA . THR A 1 85 ? 6.731 -6.734 0.525 1.00 89.12 85 THR A CA 1
ATOM 631 C C . THR A 1 85 ? 5.266 -6.592 0.121 1.00 89.12 85 THR A C 1
ATOM 633 O O . THR A 1 85 ? 4.803 -7.246 -0.812 1.00 89.12 85 THR A O 1
ATOM 636 N N . ALA A 1 86 ? 4.530 -5.734 0.828 1.00 91.19 86 ALA A N 1
ATOM 637 C CA . ALA A 1 86 ? 3.174 -5.347 0.454 1.00 91.19 86 ALA A CA 1
ATOM 638 C C . ALA A 1 86 ? 2.924 -3.883 0.839 1.00 91.19 86 ALA A C 1
ATOM 640 O O . ALA A 1 86 ? 3.311 -3.443 1.924 1.00 91.19 86 ALA A O 1
ATOM 641 N N . THR A 1 87 ? 2.277 -3.127 -0.049 1.00 91.81 87 THR A N 1
ATOM 642 C CA . THR A 1 87 ? 2.118 -1.674 0.095 1.00 91.81 87 THR A CA 1
ATOM 643 C C . THR A 1 87 ? 0.754 -1.230 -0.422 1.00 91.81 87 THR A C 1
ATOM 645 O O . THR A 1 87 ? 0.327 -1.648 -1.496 1.00 91.81 87 THR A O 1
ATOM 648 N N . ILE A 1 88 ? 0.095 -0.340 0.320 1.00 92.38 88 ILE A N 1
ATOM 649 C CA . ILE A 1 88 ? -1.120 0.360 -0.107 1.00 92.38 88 ILE A CA 1
ATOM 650 C C . ILE A 1 88 ? -0.748 1.791 -0.461 1.00 92.38 88 ILE A C 1
ATOM 652 O O . ILE A 1 88 ? -0.162 2.512 0.350 1.00 92.38 88 ILE A O 1
ATOM 656 N N . LEU A 1 89 ? -1.128 2.199 -1.668 1.00 91.62 89 LEU A N 1
ATOM 657 C CA . LEU A 1 89 ? -1.002 3.568 -2.133 1.00 91.62 89 LEU A CA 1
ATOM 658 C C . LEU A 1 89 ? -2.396 4.154 -2.343 1.00 91.62 89 LEU A C 1
ATOM 660 O O . LEU A 1 89 ? -3.262 3.495 -2.919 1.00 91.62 89 LEU A O 1
ATOM 664 N N . LEU A 1 90 ? -2.592 5.388 -1.892 1.00 92.06 90 LEU A N 1
ATOM 665 C CA . LEU A 1 90 ? -3.831 6.139 -2.062 1.00 92.06 90 LEU A CA 1
ATOM 666 C C . LEU A 1 90 ? -3.579 7.373 -2.918 1.00 92.06 90 LEU A C 1
ATOM 668 O O . LEU A 1 90 ? -2.482 7.928 -2.914 1.00 92.06 90 LEU A O 1
ATOM 672 N N . LEU A 1 91 ? -4.603 7.786 -3.655 1.00 92.75 91 LEU A N 1
ATOM 673 C CA . LEU A 1 91 ? -4.562 9.005 -4.447 1.00 92.75 91 LEU A CA 1
ATOM 674 C C . LEU A 1 91 ? -4.502 10.227 -3.521 1.00 92.75 91 LEU A C 1
ATOM 676 O O . LEU A 1 91 ? -5.204 10.271 -2.510 1.00 92.75 91 LEU A O 1
ATOM 680 N N . SER A 1 92 ? -3.637 11.183 -3.849 1.00 92.69 92 SER A N 1
ATOM 681 C CA . SER A 1 92 ? -3.554 12.471 -3.168 1.00 92.69 92 SER A CA 1
ATOM 682 C C . SER A 1 92 ? -4.825 13.297 -3.389 1.00 92.69 92 SER A C 1
ATOM 684 O O . SER A 1 92 ? -5.575 13.064 -4.336 1.00 92.69 92 SER A O 1
ATOM 686 N N . GLU A 1 93 ? -5.072 14.281 -2.522 1.00 89.62 93 GLU A N 1
ATOM 687 C CA . GLU A 1 93 ? -6.272 15.135 -2.596 1.00 89.62 93 GLU A CA 1
ATOM 688 C C . GLU A 1 93 ? -6.369 15.935 -3.904 1.00 89.62 93 GLU A C 1
ATOM 690 O O . GLU A 1 93 ? -7.462 16.217 -4.383 1.00 89.62 93 GLU A O 1
ATOM 695 N N . ASP A 1 94 ? -5.228 16.288 -4.494 1.00 92.88 94 ASP A N 1
ATOM 696 C CA . ASP A 1 94 ? -5.118 16.982 -5.779 1.00 92.88 94 ASP A CA 1
ATOM 697 C C . ASP A 1 94 ? -5.125 16.027 -6.989 1.00 92.88 94 ASP A C 1
ATOM 699 O O . ASP A 1 94 ? -4.911 16.463 -8.119 1.00 92.88 94 ASP A O 1
ATOM 703 N N . GLU A 1 95 ? -5.334 14.727 -6.758 1.00 90.81 95 GLU A N 1
ATOM 704 C CA . GLU A 1 95 ? -5.380 13.650 -7.756 1.00 90.81 95 GLU A CA 1
ATOM 705 C C . GLU A 1 95 ? -4.137 13.531 -8.658 1.00 90.81 95 GLU A C 1
ATOM 707 O O . GLU A 1 95 ? -4.152 12.870 -9.701 1.00 90.81 95 GLU A O 1
ATOM 712 N N . SER A 1 96 ? -3.022 14.144 -8.259 1.00 92.62 96 SER A N 1
ATOM 713 C CA . SER A 1 96 ? -1.816 14.232 -9.083 1.00 92.62 96 SER A CA 1
ATOM 714 C C . SER A 1 96 ? -0.886 13.032 -8.905 1.00 92.62 96 SER A C 1
ATOM 716 O O . SER A 1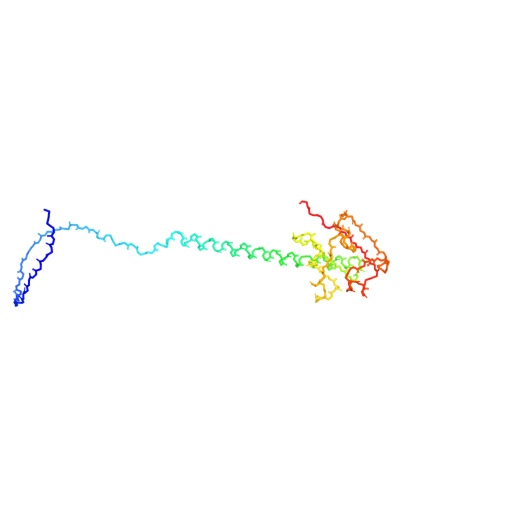 96 ? -0.162 12.648 -9.834 1.00 92.62 96 SER A O 1
ATOM 718 N N . CYS A 1 97 ? -0.894 12.415 -7.723 1.00 92.62 97 CYS A N 1
ATOM 719 C CA . CYS A 1 97 ? 0.019 11.339 -7.373 1.00 92.62 97 CYS A CA 1
ATOM 720 C C . CYS A 1 97 ? -0.587 10.339 -6.385 1.00 92.62 97 CYS A C 1
ATOM 722 O O . CYS A 1 97 ? -1.576 10.589 -5.707 1.00 92.62 97 CYS A O 1
ATOM 724 N N . LEU A 1 98 ? 0.024 9.163 -6.322 1.00 91.69 98 LEU A N 1
ATOM 725 C CA . LEU A 1 98 ? -0.242 8.139 -5.332 1.00 91.69 98 LEU A CA 1
ATOM 726 C C . LEU A 1 98 ? 0.792 8.253 -4.211 1.00 91.69 98 LEU A C 1
ATOM 728 O O . LEU A 1 98 ? 2.000 8.262 -4.475 1.00 91.69 98 LEU A O 1
ATOM 732 N N . ILE A 1 99 ? 0.307 8.291 -2.975 1.00 90.06 99 ILE A N 1
ATOM 733 C CA . ILE A 1 99 ? 1.092 8.389 -1.744 1.00 90.06 99 ILE A CA 1
ATOM 734 C C . ILE A 1 99 ? 0.961 7.073 -0.980 1.00 90.06 99 ILE A C 1
ATOM 736 O O . ILE A 1 99 ? -0.121 6.486 -0.909 1.00 90.06 99 ILE A O 1
ATOM 740 N N . VAL A 1 100 ? 2.059 6.596 -0.396 1.00 89.31 100 VAL A N 1
ATOM 741 C CA . VAL A 1 100 ? 2.033 5.385 0.431 1.00 89.31 100 VAL A CA 1
ATOM 742 C C . VAL A 1 100 ? 1.249 5.644 1.718 1.00 89.31 100 VAL A C 1
ATOM 744 O O . VAL A 1 100 ? 1.624 6.498 2.517 1.00 89.31 100 VAL A O 1
ATOM 747 N N . ARG A 1 101 ? 0.178 4.873 1.932 1.00 88.69 101 ARG A N 1
ATOM 748 C CA . ARG A 1 101 ? -0.619 4.903 3.167 1.00 88.69 101 ARG A CA 1
ATOM 749 C C . ARG A 1 101 ? -0.116 3.900 4.197 1.00 88.69 101 ARG A C 1
ATOM 751 O O . ARG A 1 101 ? -0.050 4.218 5.375 1.00 88.69 101 ARG A O 1
ATOM 758 N N . ALA A 1 102 ? 0.243 2.700 3.750 1.00 89.81 102 ALA A N 1
ATOM 759 C CA . ALA A 1 102 ? 0.762 1.642 4.609 1.00 89.81 102 ALA A CA 1
ATOM 760 C C . ALA A 1 102 ? 1.723 0.746 3.823 1.00 89.81 102 ALA A C 1
ATOM 762 O O . ALA A 1 102 ? 1.520 0.508 2.631 1.00 89.81 102 ALA A O 1
ATOM 763 N N . SER A 1 103 ? 2.759 0.231 4.486 1.00 90.00 103 SER A N 1
ATOM 764 C CA . SER A 1 103 ? 3.719 -0.687 3.874 1.00 90.00 103 SER A CA 1
ATOM 765 C C . SER A 1 103 ? 4.306 -1.659 4.893 1.00 90.00 103 SER A C 1
ATOM 767 O O . SER A 1 103 ? 4.568 -1.287 6.034 1.00 90.00 103 SER A O 1
ATOM 769 N N . VAL A 1 104 ? 4.576 -2.887 4.448 1.00 90.06 104 VAL A N 1
ATOM 770 C CA . VAL A 1 104 ? 5.297 -3.929 5.195 1.00 90.06 104 VAL A CA 1
ATOM 771 C C . VAL A 1 104 ? 6.407 -4.517 4.323 1.00 90.06 104 VAL A C 1
ATOM 773 O O . VAL A 1 104 ? 6.268 -4.604 3.103 1.00 90.06 104 VAL A O 1
ATOM 776 N N . GLY A 1 105 ? 7.528 -4.907 4.935 1.00 86.88 105 GLY A N 1
ATOM 777 C CA . GLY A 1 105 ? 8.699 -5.444 4.219 1.00 86.88 105 GLY A CA 1
ATOM 778 C C . GLY A 1 105 ? 9.604 -4.387 3.563 1.00 86.88 105 GLY A C 1
ATOM 779 O O . GLY A 1 105 ? 10.674 -4.727 3.070 1.00 86.88 105 GLY A O 1
ATOM 780 N N . LEU A 1 106 ? 9.226 -3.105 3.608 1.00 80.94 106 LEU A N 1
ATOM 781 C CA . LEU A 1 106 ? 10.063 -1.969 3.202 1.00 80.94 106 LEU A CA 1
ATOM 782 C C . LEU A 1 106 ? 10.469 -1.144 4.430 1.00 80.94 106 LEU A C 1
ATOM 784 O O . LEU A 1 106 ? 9.677 -0.986 5.358 1.00 80.94 106 LEU A O 1
ATOM 788 N N . GLN A 1 107 ? 11.683 -0.587 4.426 1.00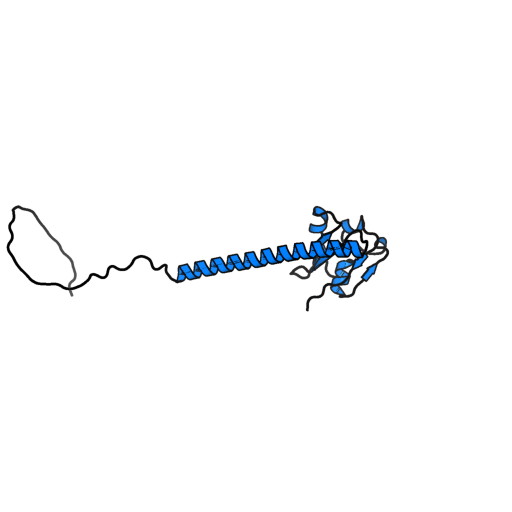 76.25 107 GLN A N 1
ATOM 789 C CA . GLN A 1 107 ? 12.153 0.290 5.506 1.00 76.25 107 GLN A CA 1
ATOM 790 C C . GLN A 1 107 ? 11.337 1.592 5.566 1.00 76.25 107 GLN A C 1
ATOM 792 O O . GLN A 1 107 ? 11.091 2.217 4.531 1.00 76.25 107 GLN A O 1
ATOM 797 N N . GLU A 1 108 ? 10.950 2.008 6.779 1.00 70.00 108 GLU A N 1
ATOM 798 C CA . GLU A 1 108 ? 10.059 3.157 7.018 1.00 70.00 108 GLU A CA 1
ATOM 799 C C . GLU A 1 108 ? 10.524 4.470 6.405 1.00 70.00 108 GLU A C 1
ATOM 801 O O . GLU A 1 108 ? 9.730 5.170 5.774 1.00 70.00 108 GLU A O 1
ATOM 806 N N . ASP A 1 109 ? 11.808 4.782 6.548 1.00 70.81 109 ASP A N 1
ATOM 807 C CA . ASP A 1 109 ? 12.375 6.038 6.053 1.00 70.81 109 ASP A CA 1
ATOM 808 C C . ASP A 1 109 ? 12.301 6.148 4.530 1.00 70.81 109 ASP A C 1
ATOM 810 O O . ASP A 1 109 ? 12.306 7.245 3.969 1.00 70.81 109 ASP A O 1
ATOM 814 N N . ILE A 1 110 ? 12.205 4.999 3.861 1.00 68.94 110 ILE A N 1
ATOM 815 C CA . ILE A 1 110 ? 12.255 4.921 2.417 1.00 68.94 110 ILE A CA 1
ATOM 816 C C . ILE A 1 110 ? 10.856 5.039 1.807 1.00 68.94 110 ILE A C 1
ATOM 818 O O . ILE A 1 110 ? 10.669 5.792 0.852 1.00 68.94 110 ILE A O 1
ATOM 822 N N . TRP A 1 111 ? 9.852 4.335 2.340 1.00 74.50 111 TRP A N 1
ATOM 823 C CA . TRP A 1 111 ? 8.525 4.327 1.712 1.00 74.50 111 TRP A CA 1
ATOM 824 C C . TRP A 1 111 ? 7.714 5.602 1.972 1.00 74.50 111 TRP A C 1
ATOM 826 O O . TRP A 1 111 ? 6.917 5.979 1.115 1.00 74.50 111 TRP A O 1
ATOM 836 N N . LYS A 1 112 ? 7.952 6.324 3.078 1.00 72.94 112 LYS A N 1
ATOM 837 C CA . LYS A 1 112 ? 7.262 7.601 3.375 1.00 72.94 112 LYS A CA 1
ATOM 838 C C . LYS A 1 112 ? 7.564 8.710 2.356 1.00 72.94 112 LYS A C 1
ATOM 840 O O . LYS A 1 112 ? 6.800 9.662 2.245 1.00 72.94 112 LYS A O 1
ATOM 845 N N . GLN A 1 113 ? 8.659 8.590 1.605 1.00 74.19 113 GLN A N 1
ATOM 846 C CA . GLN A 1 113 ? 9.067 9.563 0.583 1.00 74.19 113 GLN A CA 1
ATOM 847 C C . GLN A 1 113 ? 8.605 9.176 -0.830 1.00 74.19 113 GLN A C 1
ATOM 849 O O . GLN A 1 113 ? 8.820 9.927 -1.782 1.00 74.19 113 GLN A O 1
ATOM 854 N N . VAL A 1 114 ? 7.988 8.002 -0.999 1.00 79.00 114 VAL A N 1
ATOM 855 C CA . VAL A 1 114 ? 7.581 7.512 -2.316 1.00 79.00 114 VAL A CA 1
ATOM 856 C C . VAL A 1 114 ? 6.308 8.221 -2.764 1.00 79.00 114 VAL A C 1
ATOM 858 O O . VAL A 1 114 ? 5.249 8.078 -2.156 1.00 79.00 114 VAL A O 1
ATOM 861 N N . GLN A 1 115 ? 6.420 8.932 -3.883 1.00 85.31 115 GLN A N 1
ATOM 862 C CA . GLN A 1 115 ? 5.298 9.500 -4.622 1.00 85.31 115 GLN A CA 1
ATOM 863 C C . GLN A 1 115 ? 5.320 8.949 -6.044 1.00 85.31 115 GLN A C 1
ATOM 865 O O . GLN A 1 115 ? 6.343 9.008 -6.731 1.00 85.31 115 GLN A O 1
ATOM 870 N N . VAL A 1 116 ? 4.195 8.393 -6.492 1.00 86.88 116 VAL A N 1
ATOM 871 C CA . VAL A 1 116 ? 4.059 7.861 -7.853 1.00 86.88 116 VAL A CA 1
ATOM 872 C C . VAL A 1 116 ? 3.091 8.747 -8.630 1.00 86.88 116 VAL A C 1
ATOM 874 O O . VAL A 1 116 ? 1.923 8.796 -8.260 1.00 86.88 116 VAL A O 1
ATOM 877 N N . PRO A 1 117 ? 3.511 9.434 -9.706 1.00 90.50 117 PRO A N 1
ATOM 878 C CA . PRO A 1 117 ? 2.599 10.268 -10.483 1.00 90.50 117 PRO A CA 1
ATOM 879 C C . PRO A 1 117 ? 1.425 9.456 -11.041 1.00 90.50 117 PRO A C 1
ATOM 881 O O . PRO A 1 117 ? 1.606 8.331 -11.521 1.00 90.50 117 PRO A O 1
ATOM 884 N N . PHE A 1 118 ? 0.225 10.033 -11.011 1.00 91.94 118 PHE A N 1
ATOM 885 C CA . PHE A 1 118 ? -0.973 9.373 -11.516 1.00 91.94 118 PHE A CA 1
ATOM 886 C C . PHE A 1 118 ? -0.824 9.021 -13.006 1.00 91.94 118 PHE A C 1
ATOM 888 O O . PHE A 1 118 ? -0.260 9.778 -13.799 1.00 91.94 118 PHE A O 1
ATOM 895 N N . GLY A 1 119 ? -1.264 7.818 -13.391 1.00 89.50 119 GLY A N 1
ATOM 896 C CA . GLY A 1 119 ? -1.118 7.299 -14.755 1.00 89.50 119 GLY A CA 1
ATOM 897 C C . GLY A 1 119 ? 0.303 6.890 -15.169 1.00 89.50 119 GLY A C 1
ATOM 898 O O . GLY A 1 119 ? 0.466 6.331 -16.254 1.00 89.50 119 GLY A O 1
ATOM 899 N N . ARG A 1 120 ? 1.332 7.111 -14.336 1.00 87.00 120 ARG A N 1
ATOM 900 C CA . ARG A 1 120 ? 2.726 6.740 -14.637 1.00 87.00 120 ARG A CA 1
ATOM 901 C C . ARG A 1 120 ? 3.237 5.599 -13.764 1.00 87.00 120 ARG A C 1
ATOM 903 O O . ARG A 1 120 ? 2.810 5.400 -12.630 1.00 87.00 120 ARG A O 1
ATOM 910 N N . GLY A 1 121 ? 4.197 4.850 -14.305 1.00 84.25 121 GLY A N 1
ATOM 911 C CA . GLY A 1 121 ? 4.708 3.640 -13.668 1.00 84.25 121 GLY A CA 1
ATOM 912 C C . GLY A 1 121 ? 3.629 2.571 -13.486 1.00 84.25 121 GLY A C 1
ATOM 913 O O . GLY A 1 121 ? 2.512 2.687 -13.987 1.00 84.25 121 GLY A O 1
ATOM 914 N N . VAL A 1 122 ? 3.957 1.503 -12.762 1.00 86.88 122 VAL A N 1
ATOM 915 C CA . VAL A 1 122 ? 3.030 0.377 -12.575 1.00 86.88 122 VAL A CA 1
ATOM 916 C C . VAL A 1 122 ? 1.813 0.775 -11.735 1.00 86.88 122 VAL A C 1
ATOM 918 O O . VAL A 1 122 ? 0.683 0.653 -12.203 1.00 86.88 122 VAL A O 1
ATOM 921 N N . ALA A 1 123 ? 2.033 1.314 -10.531 1.00 88.69 123 ALA A N 1
ATOM 922 C CA . ALA A 1 123 ? 0.945 1.688 -9.626 1.00 88.69 123 ALA A CA 1
ATOM 923 C C . ALA A 1 123 ? 0.047 2.794 -10.211 1.00 88.69 123 ALA A C 1
ATOM 925 O O . ALA A 1 123 ? -1.176 2.674 -10.168 1.00 88.69 123 ALA A O 1
ATOM 926 N N . GLY A 1 124 ? 0.631 3.827 -10.835 1.00 90.62 124 GLY A N 1
ATOM 927 C CA . GLY A 1 124 ? -0.142 4.900 -11.466 1.00 90.62 124 GLY A CA 1
ATOM 928 C C . GLY A 1 124 ? -0.992 4.405 -12.637 1.00 90.62 124 GLY A C 1
ATOM 929 O O . GLY A 1 124 ? -2.130 4.846 -12.787 1.00 90.62 124 GLY A O 1
ATOM 930 N N . ARG A 1 125 ? -0.497 3.444 -13.433 1.00 90.94 125 ARG A N 1
ATOM 931 C CA . ARG A 1 125 ? -1.283 2.805 -14.503 1.00 90.94 125 ARG A CA 1
ATOM 932 C C . ARG A 1 125 ? -2.429 1.950 -13.965 1.00 90.94 125 ARG A C 1
ATOM 934 O O . ARG A 1 125 ? -3.511 1.983 -14.546 1.00 90.94 125 ARG A O 1
ATOM 941 N N . ILE A 1 126 ? -2.225 1.210 -12.875 1.00 93.19 126 ILE A N 1
ATOM 942 C CA . ILE A 1 126 ? -3.292 0.434 -12.213 1.00 93.19 126 ILE A CA 1
ATOM 943 C C . ILE A 1 126 ? -4.382 1.378 -11.699 1.00 93.19 126 ILE A C 1
ATOM 945 O O . ILE A 1 126 ? -5.560 1.160 -11.974 1.00 93.19 126 ILE A O 1
ATOM 949 N N . ALA A 1 127 ? -3.994 2.470 -11.032 1.00 92.62 127 ALA A N 1
ATOM 950 C CA . ALA A 1 127 ? -4.936 3.475 -10.545 1.00 92.62 127 ALA A CA 1
ATOM 951 C C . ALA A 1 127 ? -5.734 4.126 -11.689 1.00 92.62 127 ALA A C 1
ATOM 953 O O . ALA A 1 127 ? -6.956 4.227 -11.604 1.00 92.62 127 ALA A O 1
ATOM 954 N N . ALA A 1 128 ? -5.066 4.502 -12.785 1.00 93.38 128 ALA A N 1
ATOM 955 C CA . ALA A 1 128 ? -5.714 5.137 -13.934 1.00 93.38 128 ALA A CA 1
ATOM 956 C C . ALA A 1 128 ? -6.620 4.183 -14.728 1.00 93.38 128 ALA A C 1
ATOM 958 O O . ALA A 1 128 ? -7.703 4.572 -15.158 1.00 93.38 128 ALA A O 1
ATOM 959 N N . SER A 1 129 ? -6.196 2.932 -14.926 1.00 94.62 129 SER A N 1
ATOM 960 C CA . SER A 1 129 ? -6.975 1.935 -15.676 1.00 94.62 129 SER A CA 1
ATOM 961 C C . SER A 1 129 ? -8.084 1.283 -14.852 1.00 94.62 129 SER A C 1
ATOM 963 O O . SER A 1 129 ? -9.010 0.722 -15.434 1.00 94.62 129 SER A O 1
ATOM 965 N N . ARG A 1 130 ? -7.992 1.334 -13.514 1.00 94.56 130 ARG A N 1
ATOM 966 C CA . ARG A 1 130 ? -8.842 0.580 -12.577 1.00 94.56 130 ARG A CA 1
ATOM 967 C C .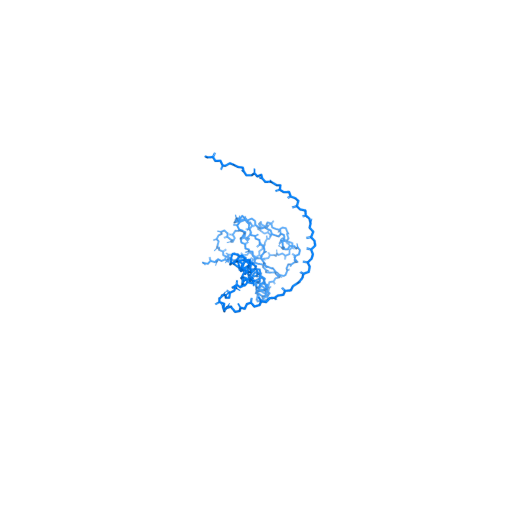 ARG A 1 130 ? -8.895 -0.914 -12.902 1.00 94.56 130 ARG A C 1
ATOM 969 O O . ARG A 1 130 ? -9.912 -1.570 -12.688 1.00 94.56 130 ARG A O 1
ATOM 976 N N . GLN A 1 131 ? -7.789 -1.455 -13.405 1.00 95.69 131 GLN A N 1
ATOM 977 C CA . GLN A 1 131 ? -7.640 -2.871 -13.719 1.00 95.69 131 GLN A CA 1
ATOM 978 C C . GLN A 1 131 ? -6.450 -3.461 -12.957 1.00 95.69 131 GLN A C 1
ATOM 980 O O . GLN A 1 131 ? -5.429 -2.785 -12.807 1.00 95.69 131 GLN A O 1
ATOM 985 N N . PRO A 1 132 ? -6.564 -4.707 -12.463 1.00 94.62 132 PRO A N 1
ATOM 986 C CA . PRO A 1 132 ? -5.443 -5.392 -11.838 1.00 94.62 132 PRO A CA 1
ATOM 987 C C . PRO A 1 132 ? -4.348 -5.699 -12.865 1.00 94.62 132 PRO A C 1
ATOM 989 O O . PRO A 1 132 ? -4.621 -5.876 -14.054 1.00 94.62 132 PRO A O 1
ATOM 992 N N . LEU A 1 133 ? -3.106 -5.793 -12.397 1.00 92.12 133 LEU A N 1
ATOM 993 C CA . LEU A 1 133 ? -1.949 -6.114 -13.228 1.00 92.12 133 LEU A CA 1
ATOM 994 C C . LEU A 1 133 ? -0.971 -7.006 -12.460 1.00 92.12 133 LEU A C 1
ATOM 996 O O . LEU A 1 133 ? -0.655 -6.739 -11.301 1.00 92.12 133 LEU A O 1
ATOM 1000 N N . VAL A 1 134 ? -0.476 -8.044 -13.134 1.00 92.50 134 VAL A N 1
ATOM 1001 C CA . VAL A 1 134 ? 0.579 -8.943 -12.650 1.00 92.50 134 VAL A CA 1
ATOM 1002 C C . VAL A 1 134 ? 1.764 -8.831 -13.599 1.00 92.50 134 VAL A C 1
ATOM 1004 O O . VAL A 1 134 ? 1.585 -8.801 -14.816 1.00 92.50 134 VAL A O 1
ATOM 1007 N N . ILE A 1 135 ? 2.960 -8.715 -13.037 1.00 89.06 135 ILE A N 1
ATOM 1008 C CA . ILE A 1 135 ? 4.221 -8.571 -13.754 1.00 89.06 135 ILE A CA 1
ATOM 1009 C C . ILE A 1 135 ? 5.207 -9.546 -13.123 1.00 89.06 135 ILE A C 1
ATOM 1011 O O . ILE A 1 135 ? 5.592 -9.371 -11.969 1.00 89.06 135 ILE A O 1
ATOM 1015 N N . ASP A 1 136 ? 5.629 -10.553 -13.879 1.00 89.25 136 ASP A N 1
ATOM 1016 C CA . ASP A 1 136 ? 6.562 -11.570 -13.380 1.00 89.25 136 ASP A CA 1
ATOM 1017 C C . ASP A 1 136 ? 8.014 -11.068 -13.329 1.00 89.25 136 ASP A C 1
ATOM 1019 O O . ASP A 1 136 ? 8.809 -11.569 -12.539 1.00 89.25 136 ASP A O 1
ATOM 1023 N N . ASP A 1 137 ? 8.350 -10.060 -14.144 1.00 85.69 137 ASP A N 1
ATOM 1024 C CA . ASP A 1 137 ? 9.681 -9.449 -14.196 1.00 85.69 137 ASP A CA 1
ATOM 1025 C C . ASP A 1 137 ? 9.605 -7.923 -14.391 1.00 85.69 137 ASP A C 1
ATOM 1027 O O . ASP A 1 137 ? 9.329 -7.408 -15.480 1.00 85.69 137 ASP A O 1
ATOM 1031 N N . LEU A 1 138 ? 9.877 -7.183 -13.317 1.00 79.50 138 LEU A N 1
ATOM 1032 C CA . LEU A 1 138 ? 9.886 -5.723 -13.268 1.00 79.50 138 LEU A CA 1
ATOM 1033 C C . LEU A 1 138 ? 11.058 -5.079 -14.013 1.00 79.50 138 LEU A C 1
ATOM 1035 O O . LEU A 1 138 ? 10.982 -3.882 -14.299 1.00 79.50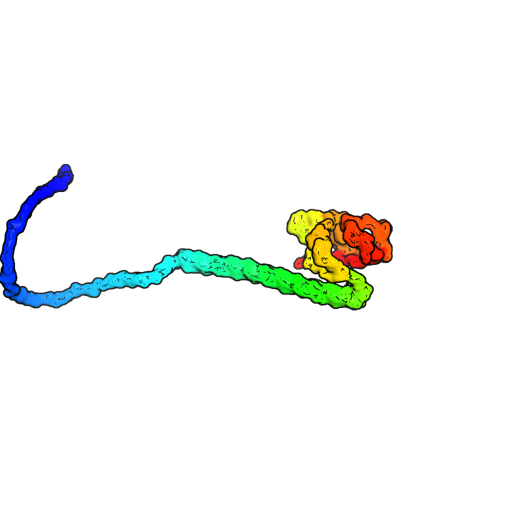 138 LEU A O 1
ATOM 1039 N N . SER A 1 139 ? 12.114 -5.820 -14.367 1.00 74.25 139 SER A N 1
ATOM 1040 C CA . SER A 1 139 ? 13.218 -5.277 -15.175 1.00 74.25 139 SER A CA 1
ATOM 1041 C C . SER A 1 139 ? 12.747 -4.804 -16.557 1.00 74.25 139 SER A C 1
ATOM 1043 O O . SER A 1 139 ? 13.358 -3.928 -17.170 1.00 74.25 139 SER A O 1
ATOM 1045 N N . THR A 1 140 ? 11.608 -5.330 -17.012 1.00 66.88 140 THR A N 1
ATOM 1046 C CA . THR A 1 140 ? 10.984 -5.022 -18.301 1.00 66.88 140 THR A CA 1
ATOM 1047 C C . THR A 1 140 ? 10.087 -3.779 -18.278 1.00 66.88 140 THR A C 1
ATOM 1049 O O . THR A 1 140 ? 9.581 -3.369 -19.325 1.00 66.88 140 THR A O 1
ATOM 1052 N N . VAL A 1 141 ? 9.879 -3.157 -17.109 1.00 65.75 141 VAL A N 1
ATOM 1053 C CA . VAL A 1 141 ? 8.890 -2.085 -16.924 1.00 65.75 141 VAL A CA 1
ATOM 1054 C C . VAL A 1 141 ? 9.513 -0.829 -16.321 1.00 65.75 141 VAL A C 1
ATOM 1056 O O . VAL A 1 141 ? 10.423 -0.860 -15.492 1.00 65.75 141 VAL A O 1
ATOM 1059 N N . GLU A 1 142 ? 9.004 0.330 -16.734 1.00 61.44 142 GLU A N 1
ATOM 1060 C CA . GLU A 1 142 ? 9.413 1.609 -16.169 1.00 61.44 142 GLU A CA 1
ATOM 1061 C C . GLU A 1 142 ? 8.908 1.750 -14.722 1.00 61.44 142 GLU A C 1
ATOM 1063 O O . GLU A 1 142 ? 7.761 2.115 -14.450 1.00 61.44 142 GLU A O 1
ATOM 1068 N N . VAL A 1 143 ? 9.783 1.443 -13.765 1.00 60.19 143 VAL A N 1
ATOM 1069 C CA . VAL A 1 143 ? 9.551 1.680 -12.338 1.00 60.19 143 VAL A CA 1
ATOM 1070 C C . VAL A 1 143 ? 9.977 3.111 -12.003 1.00 60.19 143 VAL A C 1
ATOM 1072 O O . VAL A 1 143 ? 11.149 3.464 -12.104 1.00 60.19 143 VAL A O 1
ATOM 1075 N N . VAL A 1 144 ? 9.026 3.955 -11.607 1.00 59.78 144 VAL A N 1
ATOM 1076 C CA . VAL A 1 144 ? 9.278 5.387 -11.349 1.00 59.78 144 VAL A CA 1
ATOM 1077 C C . VAL A 1 144 ? 10.040 5.615 -10.033 1.00 59.78 144 VAL A C 1
ATOM 1079 O O . VAL A 1 144 ? 10.773 6.590 -9.918 1.00 59.78 144 VAL A O 1
ATOM 1082 N N . SER A 1 145 ? 9.936 4.698 -9.062 1.00 56.88 145 SER A N 1
ATOM 1083 C CA . SER A 1 145 ? 10.653 4.783 -7.780 1.00 56.88 145 SER A CA 1
ATOM 1084 C C . SER A 1 145 ? 11.957 3.964 -7.804 1.00 56.88 145 SER A C 1
ATOM 1086 O O . SER A 1 145 ? 11.894 2.735 -7.897 1.00 56.88 145 SER A O 1
ATOM 1088 N N . PRO A 1 146 ? 13.143 4.593 -7.676 1.00 53.09 146 PRO A N 1
ATOM 1089 C CA . PRO A 1 146 ? 14.434 3.894 -7.629 1.00 53.09 146 PRO A CA 1
ATOM 1090 C C . PRO A 1 146 ? 14.545 2.875 -6.487 1.00 53.09 146 PRO A C 1
ATOM 1092 O O . PRO A 1 146 ? 15.244 1.877 -6.612 1.00 53.09 146 PRO A O 1
ATOM 1095 N N . VAL A 1 147 ? 13.820 3.101 -5.392 1.00 52.97 147 VAL A N 1
ATOM 1096 C CA . VAL A 1 147 ? 13.790 2.215 -4.221 1.00 52.97 147 VAL A CA 1
ATOM 1097 C C . VAL A 1 147 ? 13.119 0.887 -4.551 1.00 52.97 147 VAL A C 1
ATOM 1099 O O . VAL A 1 147 ? 13.608 -0.171 -4.163 1.00 52.97 147 VAL A O 1
ATOM 1102 N N . LEU A 1 148 ? 12.005 0.936 -5.286 1.00 57.16 148 LEU A N 1
ATOM 1103 C CA . LEU A 1 148 ? 11.267 -0.265 -5.673 1.00 57.16 148 LEU A CA 1
ATOM 1104 C C . LEU A 1 148 ? 12.056 -1.100 -6.698 1.00 57.16 148 LEU A C 1
ATOM 1106 O O . LEU A 1 148 ? 11.866 -2.307 -6.759 1.00 57.16 148 LEU A O 1
ATOM 1110 N N . ARG A 1 149 ? 12.987 -0.490 -7.453 1.00 56.34 149 ARG A N 1
ATOM 1111 C CA . ARG A 1 149 ? 13.874 -1.211 -8.386 1.00 56.34 149 ARG A CA 1
ATOM 1112 C C . ARG A 1 149 ? 14.915 -2.096 -7.707 1.00 56.34 149 ARG A C 1
ATOM 1114 O O . ARG A 1 149 ? 15.358 -3.055 -8.324 1.00 56.34 149 ARG A O 1
ATOM 1121 N N . ALA A 1 150 ? 15.364 -1.757 -6.501 1.00 56.84 150 ALA A N 1
ATOM 1122 C CA . ALA A 1 150 ? 16.527 -2.424 -5.916 1.00 56.84 150 ALA A CA 1
ATOM 1123 C C . ALA A 1 150 ? 16.205 -3.805 -5.323 1.00 56.84 150 ALA A C 1
ATOM 1125 O O . ALA A 1 150 ? 17.101 -4.635 -5.224 1.00 56.84 150 ALA A O 1
ATOM 1126 N N . ASN A 1 151 ? 14.947 -4.051 -4.936 1.00 64.75 151 ASN A N 1
ATOM 1127 C CA . ASN A 1 151 ? 14.581 -5.206 -4.110 1.00 64.75 151 ASN A CA 1
ATOM 1128 C C . ASN A 1 151 ? 13.334 -5.970 -4.591 1.00 64.75 151 ASN A C 1
ATOM 1130 O O . ASN A 1 151 ? 12.871 -6.853 -3.878 1.00 64.75 151 ASN A O 1
ATOM 1134 N N . ILE A 1 152 ? 12.762 -5.639 -5.757 1.00 77.56 152 ILE A N 1
ATOM 1135 C CA . ILE A 1 152 ? 11.512 -6.254 -6.232 1.00 77.56 152 ILE A CA 1
ATOM 1136 C C . ILE A 1 152 ? 11.706 -6.807 -7.648 1.00 77.56 152 ILE A C 1
ATOM 1138 O O . ILE A 1 152 ? 12.021 -6.058 -8.571 1.00 77.56 152 ILE A O 1
ATOM 1142 N N . HIS A 1 153 ? 11.501 -8.118 -7.808 1.00 84.31 153 HIS A N 1
ATOM 1143 C CA . HIS A 1 153 ? 11.616 -8.820 -9.093 1.00 84.31 153 HIS A CA 1
ATOM 1144 C C . HIS A 1 153 ? 10.270 -8.949 -9.803 1.00 84.31 153 HIS A C 1
ATOM 1146 O O . HIS A 1 153 ? 10.180 -8.663 -10.989 1.00 84.31 153 HIS A O 1
ATOM 1152 N N . SER A 1 154 ? 9.220 -9.324 -9.079 1.00 88.81 154 SER A N 1
ATOM 1153 C CA . SER A 1 154 ? 7.861 -9.473 -9.597 1.00 88.81 154 SER A CA 1
ATOM 1154 C C . SER A 1 154 ? 6.892 -8.615 -8.789 1.00 88.81 154 SER A C 1
ATOM 1156 O O . SER A 1 154 ? 7.168 -8.236 -7.650 1.00 88.81 154 SER A O 1
ATOM 1158 N N . LEU A 1 155 ? 5.755 -8.260 -9.383 1.00 89.25 155 LEU A N 1
ATOM 1159 C CA . LEU A 1 155 ? 4.757 -7.416 -8.739 1.00 89.25 155 LEU A CA 1
ATOM 1160 C C . LEU A 1 155 ? 3.348 -7.776 -9.190 1.00 89.25 155 LEU A C 1
ATOM 1162 O O . LEU A 1 155 ? 3.058 -7.892 -10.378 1.00 89.25 155 LEU A O 1
ATOM 1166 N N . MET A 1 156 ? 2.448 -7.856 -8.218 1.00 92.06 156 MET A N 1
ATOM 1167 C CA . MET A 1 156 ? 1.008 -7.870 -8.431 1.00 92.06 156 MET A CA 1
ATOM 1168 C C . MET A 1 156 ? 0.414 -6.607 -7.817 1.00 92.06 156 MET A C 1
ATOM 1170 O O . MET A 1 156 ? 0.762 -6.230 -6.700 1.00 92.06 156 MET A O 1
ATOM 1174 N N . GLY A 1 157 ? -0.489 -5.951 -8.539 1.00 92.25 157 GLY A N 1
ATOM 1175 C CA . GLY A 1 157 ? -1.213 -4.800 -8.025 1.00 92.25 157 GLY A CA 1
ATOM 1176 C C . GLY A 1 157 ? -2.684 -4.846 -8.409 1.00 92.25 157 GLY A C 1
ATOM 1177 O O . GLY A 1 157 ? -3.050 -5.240 -9.518 1.00 92.25 157 GLY A O 1
ATOM 1178 N N . VAL A 1 158 ? -3.526 -4.431 -7.467 1.00 95.25 158 VAL A N 1
ATOM 1179 C CA . VAL A 1 158 ? -4.981 -4.385 -7.613 1.00 95.25 158 VAL A CA 1
ATOM 1180 C C . VAL A 1 158 ? -5.485 -2.977 -7.291 1.00 95.25 158 VAL A C 1
ATOM 1182 O O . VAL A 1 158 ? -4.964 -2.341 -6.371 1.00 95.25 158 VAL A O 1
ATOM 1185 N N . PRO A 1 159 ? -6.469 -2.454 -8.039 1.00 95.25 159 PRO A N 1
ATOM 1186 C CA . PRO A 1 159 ? -7.049 -1.150 -7.750 1.00 95.25 159 PRO A CA 1
ATOM 1187 C C . PRO A 1 159 ? -7.958 -1.228 -6.516 1.00 95.25 159 PRO A C 1
ATOM 1189 O O . PRO A 1 159 ? -8.820 -2.102 -6.426 1.00 95.25 159 PRO A O 1
ATOM 1192 N N . LEU A 1 160 ? -7.803 -0.279 -5.592 1.00 92.69 160 LEU A N 1
ATOM 1193 C CA . LEU A 1 160 ? -8.757 -0.049 -4.507 1.00 92.69 160 LEU A CA 1
ATOM 1194 C C . LEU A 1 160 ? -9.757 1.014 -4.965 1.00 92.69 160 LEU A C 1
ATOM 1196 O O . LEU A 1 160 ? -9.376 2.154 -5.224 1.00 92.69 160 LEU A O 1
ATOM 1200 N N . VAL A 1 161 ? -11.025 0.631 -5.104 1.00 89.88 161 VAL A N 1
ATOM 1201 C CA . VAL A 1 161 ? -12.096 1.519 -5.571 1.00 89.88 161 VAL A CA 1
ATOM 1202 C C . VAL A 1 161 ? -13.134 1.639 -4.463 1.00 89.88 161 VAL A C 1
ATOM 1204 O O . VAL A 1 161 ? -13.683 0.634 -4.021 1.00 89.88 161 VAL A O 1
ATOM 1207 N N . VAL A 1 162 ? -13.383 2.865 -4.014 1.00 82.62 162 VAL A N 1
ATOM 1208 C CA . VAL A 1 162 ? -14.476 3.203 -3.092 1.00 82.62 162 VAL A CA 1
ATOM 1209 C C . VAL A 1 162 ? -15.714 3.592 -3.899 1.00 82.62 162 VAL A C 1
ATOM 1211 O O . VAL A 1 162 ? -15.591 4.232 -4.945 1.00 82.62 162 VAL A O 1
ATOM 1214 N N . GLN A 1 163 ? -16.881 3.137 -3.438 1.00 48.75 163 GLN A N 1
ATOM 1215 C CA . GLN A 1 163 ? -18.195 3.434 -4.017 1.00 48.75 163 GLN A CA 1
ATOM 1216 C C . GLN A 1 163 ? -18.876 4.574 -3.270 1.00 48.75 163 GLN A C 1
ATOM 1218 O O . GLN A 1 163 ? -18.696 4.642 -2.033 1.00 48.75 163 GLN A O 1
#

Secondary structure (DSSP, 8-state):
-------------------------------PPPS----HHHHHHHHHHHHHHHHHHHHHHHHHHHHHHHHHHHHHHHHHTT-S-EEEEEE-TTSSEEEEEEEESS-HHHHTT-EEETTSHHHHHHHHHT--EEES-GGGS--S-HHHHHH-S-EEE------

Radius of gyration: 39.32 Å; chains: 1; bounding box: 60×94×90 Å

Sequence (163 aa):
MDSKAGRRIATSPEASEPGRGDERRPPEAAETPAPGEPCLASQEAALARLRAIQYVSDAALSSLDLDVLLHELLMRIREVLAADTATILLLSEDESCLIVRASVGLQEDIWKQVQVPFGRGVAGRIAASRQPLVIDDLSTVEVVSPVLRANIHSLMGVPLVVQ